Protein AF-A0A3M1G392-F1 (afdb_monomer_lite)

Foldseek 3Di:
DLVVCLCLQLPPVPPCNVVSNVVSVVCVVVVVVLVVVLVVQCVVVVHNVRSVVSVVVVVVVVVVVVVVSVVVVVVVVPDDDD

Sequence (82 aa):
MFPTIYGIGLYGLGDDMKIGGAGLVMAVVGGAVLTGVQGIVSDMTGDIHHAFLVPALCFVIVAAFGFFADRRRLQGMSGPSQ

Structure (mmCIF, N/CA/C/O backbone):
data_AF-A0A3M1G392-F1
#
_entry.id   AF-A0A3M1G392-F1
#
loop_
_atom_site.group_PDB
_atom_site.id
_atom_site.type_symbol
_atom_site.label_atom_id
_atom_site.label_alt_id
_atom_site.label_comp_id
_atom_site.label_asym_id
_atom_site.label_entity_id
_atom_site.label_seq_id
_atom_site.pdbx_PDB_ins_code
_atom_site.Cartn_x
_atom_site.Cartn_y
_atom_site.Cartn_z
_atom_site.occupancy
_atom_site.B_iso_or_equiv
_atom_site.auth_seq_id
_atom_site.auth_comp_id
_atom_site.auth_asym_id
_atom_site.auth_atom_id
_atom_site.pdbx_PDB_model_num
ATOM 1 N N . MET A 1 1 ? -4.707 6.686 -1.275 1.00 80.56 1 MET A N 1
ATOM 2 C CA . MET A 1 1 ? -5.328 5.392 -0.899 1.00 80.56 1 MET A CA 1
ATOM 3 C C . MET A 1 1 ? -4.898 4.874 0.474 1.00 80.56 1 MET A C 1
ATOM 5 O O . MET A 1 1 ? -5.738 4.279 1.134 1.00 80.56 1 MET A O 1
ATOM 9 N N . PHE A 1 2 ? -3.672 5.136 0.955 1.00 84.75 2 PHE A N 1
ATOM 10 C CA . PHE A 1 2 ? -3.223 4.642 2.269 1.00 84.75 2 PHE A CA 1
ATOM 11 C C . PHE A 1 2 ? -4.142 5.009 3.459 1.00 84.75 2 PHE A C 1
ATOM 13 O O . PHE A 1 2 ? -4.532 4.085 4.165 1.00 84.75 2 PHE A O 1
ATOM 20 N N . PRO A 1 3 ? -4.605 6.266 3.656 1.00 89.62 3 PRO A N 1
ATOM 21 C CA . PRO A 1 3 ? -5.480 6.595 4.792 1.00 89.62 3 PRO A CA 1
ATOM 22 C C . PRO A 1 3 ? -6.819 5.847 4.767 1.00 89.62 3 PRO A C 1
ATOM 24 O O . PRO A 1 3 ? -7.334 5.447 5.805 1.00 89.62 3 PRO A O 1
ATOM 27 N N . THR A 1 4 ? -7.372 5.617 3.573 1.00 91.31 4 THR A N 1
ATOM 28 C CA . THR A 1 4 ? -8.628 4.881 3.380 1.00 91.31 4 THR A CA 1
ATOM 29 C C . THR A 1 4 ? -8.455 3.394 3.680 1.00 91.31 4 THR A C 1
ATOM 31 O O . THR A 1 4 ? -9.266 2.825 4.399 1.00 91.31 4 THR A O 1
ATOM 34 N N . ILE A 1 5 ? -7.383 2.771 3.176 1.00 91.44 5 ILE A N 1
ATOM 35 C CA . ILE A 1 5 ? -7.053 1.365 3.463 1.00 91.44 5 ILE A CA 1
ATOM 36 C C . ILE A 1 5 ? -6.777 1.182 4.955 1.00 91.44 5 ILE A C 1
ATOM 38 O O . ILE A 1 5 ? -7.269 0.229 5.546 1.00 91.44 5 ILE A O 1
ATOM 42 N N . TYR A 1 6 ? -6.051 2.118 5.569 1.00 92.31 6 TYR A N 1
ATOM 43 C CA . TYR A 1 6 ? -5.754 2.100 6.996 1.00 92.31 6 TYR A CA 1
ATOM 44 C C . TYR A 1 6 ? -7.028 2.222 7.840 1.00 92.31 6 TYR A C 1
ATOM 46 O O . TYR A 1 6 ? -7.261 1.414 8.732 1.00 92.31 6 TYR A O 1
ATOM 54 N N . GLY A 1 7 ? -7.905 3.173 7.506 1.00 90.69 7 GLY A N 1
ATOM 55 C CA . GLY A 1 7 ? -9.183 3.347 8.195 1.00 90.69 7 GLY A CA 1
ATOM 56 C C . GLY A 1 7 ? -10.119 2.144 8.053 1.00 90.69 7 GLY A C 1
ATOM 57 O O . GLY A 1 7 ? -10.721 1.727 9.034 1.00 90.69 7 GLY A O 1
ATOM 58 N N . ILE A 1 8 ? -10.223 1.560 6.854 1.00 90.75 8 ILE A N 1
ATOM 59 C CA . ILE A 1 8 ? -11.049 0.367 6.607 1.00 90.75 8 ILE A CA 1
ATOM 60 C C . ILE A 1 8 ? -10.446 -0.870 7.284 1.00 90.75 8 ILE A C 1
ATOM 62 O O . ILE A 1 8 ? -11.173 -1.635 7.906 1.00 90.75 8 ILE A O 1
ATOM 66 N N . GLY A 1 9 ? -9.133 -1.073 7.169 1.00 89.19 9 GLY A N 1
ATOM 67 C CA . GLY A 1 9 ? -8.441 -2.259 7.678 1.00 89.19 9 GLY A CA 1
ATOM 68 C C . GLY A 1 9 ? -8.398 -2.351 9.202 1.00 89.19 9 GLY A C 1
ATOM 69 O O . GLY A 1 9 ? -8.266 -3.448 9.733 1.00 89.19 9 GLY A O 1
ATOM 70 N N . LEU A 1 10 ? -8.535 -1.221 9.902 1.00 91.75 10 LEU A N 1
ATOM 71 C CA . LEU A 1 10 ? -8.585 -1.168 11.367 1.00 91.75 10 LEU A CA 1
ATOM 72 C C . LEU A 1 10 ? -9.998 -1.021 11.936 1.00 91.75 10 LEU A C 1
ATOM 74 O O . LEU A 1 10 ? -10.176 -1.021 13.156 1.00 91.75 10 LEU A O 1
ATOM 78 N N . TYR A 1 11 ? -11.009 -0.878 11.081 1.00 88.62 11 TYR A N 1
ATOM 79 C CA . TYR A 1 11 ? -12.384 -0.722 11.530 1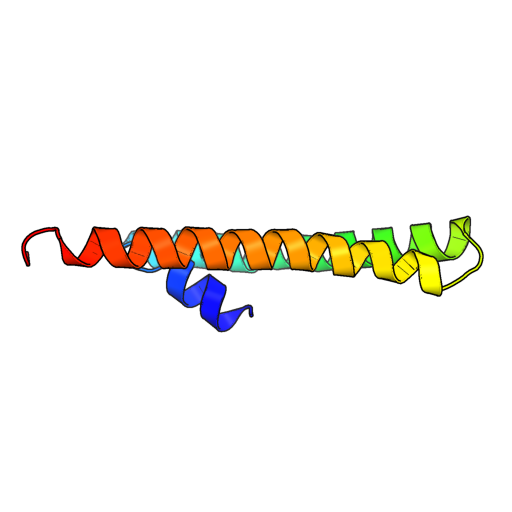.00 88.62 11 TYR A CA 1
ATOM 80 C C . TYR A 1 11 ? -12.875 -1.996 12.235 1.00 88.62 11 TYR A C 1
ATOM 82 O O . TYR A 1 11 ? -12.797 -3.087 11.677 1.00 88.62 11 TYR A O 1
ATOM 90 N N . GLY A 1 12 ? -13.394 -1.852 13.459 1.00 85.81 12 GLY A N 1
ATOM 91 C CA . GLY A 1 12 ? -13.930 -2.968 14.249 1.00 85.81 12 GLY A CA 1
ATOM 92 C C . GLY A 1 12 ? -12.883 -3.852 14.940 1.00 85.81 12 GLY A C 1
ATOM 93 O O . GLY A 1 12 ? -13.255 -4.878 15.497 1.00 85.81 12 GLY A O 1
ATOM 94 N N . LEU A 1 13 ? -11.598 -3.470 14.930 1.00 86.94 13 LEU A N 1
ATOM 95 C CA . LEU A 1 13 ? -10.508 -4.291 15.479 1.00 86.94 13 LEU A CA 1
ATOM 96 C C . LEU A 1 13 ? -10.309 -4.161 17.005 1.00 86.94 13 LEU A C 1
ATOM 98 O O . LEU A 1 13 ? -9.552 -4.931 17.582 1.00 86.94 13 LEU A O 1
ATOM 102 N N . GLY A 1 14 ? -10.970 -3.202 17.665 1.00 90.56 14 GLY A N 1
ATOM 103 C CA . GLY A 1 14 ? -10.887 -3.021 19.122 1.00 90.56 14 GLY A CA 1
ATOM 104 C C . GLY A 1 14 ? -9.445 -2.884 19.630 1.00 90.56 14 GLY A C 1
ATOM 105 O O . GLY A 1 14 ? -8.665 -2.097 19.087 1.00 90.56 14 GLY A O 1
ATOM 106 N N . ASP A 1 15 ? -9.088 -3.673 20.644 1.00 93.31 15 ASP A N 1
ATOM 107 C CA . ASP A 1 15 ? -7.758 -3.671 21.275 1.00 93.31 15 ASP A CA 1
ATOM 108 C C . ASP A 1 15 ? -6.626 -4.083 20.312 1.00 93.31 15 ASP A C 1
ATOM 110 O O . ASP A 1 15 ? -5.488 -3.617 20.439 1.00 93.31 15 ASP A O 1
ATOM 114 N N . ASP A 1 16 ? -6.939 -4.870 19.278 1.00 94.06 16 ASP A N 1
ATOM 115 C CA . ASP A 1 16 ? -5.970 -5.320 18.273 1.00 94.06 16 ASP A CA 1
ATOM 116 C C . ASP A 1 16 ? -5.624 -4.234 17.241 1.00 94.06 16 ASP A C 1
ATOM 118 O O . ASP A 1 16 ? -4.713 -4.402 16.424 1.00 94.06 16 ASP A O 1
ATOM 122 N N . MET A 1 17 ? -6.279 -3.067 17.283 1.00 94.19 17 MET A N 1
ATOM 123 C CA . MET A 1 17 ? -5.998 -1.946 16.377 1.00 94.19 17 MET A CA 1
ATOM 124 C C . MET A 1 17 ? -4.516 -1.551 16.375 1.00 94.19 17 MET A C 1
ATOM 126 O O . MET A 1 17 ? -3.964 -1.181 15.337 1.00 94.19 17 MET A O 1
ATOM 130 N N . LYS A 1 18 ? -3.849 -1.651 17.528 1.00 93.44 18 LYS A N 1
ATOM 131 C CA . LYS A 1 18 ? -2.447 -1.252 17.685 1.00 93.44 18 LYS A CA 1
ATOM 132 C C . LYS A 1 18 ? -1.498 -2.198 16.944 1.00 93.44 18 LYS A C 1
ATOM 134 O O . LYS A 1 18 ? -0.557 -1.729 16.302 1.00 93.44 18 LYS A O 1
ATOM 139 N N . ILE A 1 19 ? -1.761 -3.507 16.987 1.00 95.88 19 ILE A N 1
ATOM 140 C CA . ILE A 1 19 ? -0.953 -4.504 16.271 1.00 95.88 19 ILE A CA 1
ATOM 141 C C . ILE A 1 19 ? -1.325 -4.571 14.786 1.00 95.88 19 ILE A C 1
ATOM 143 O O . ILE A 1 19 ? -0.435 -4.632 13.938 1.00 95.88 19 ILE A O 1
ATOM 147 N N . GLY A 1 20 ? -2.614 -4.432 14.456 1.00 93.88 20 GLY A N 1
ATOM 148 C CA . GLY A 1 20 ? -3.082 -4.311 13.075 1.00 93.88 20 GLY A CA 1
ATOM 149 C C . GLY A 1 20 ? -2.490 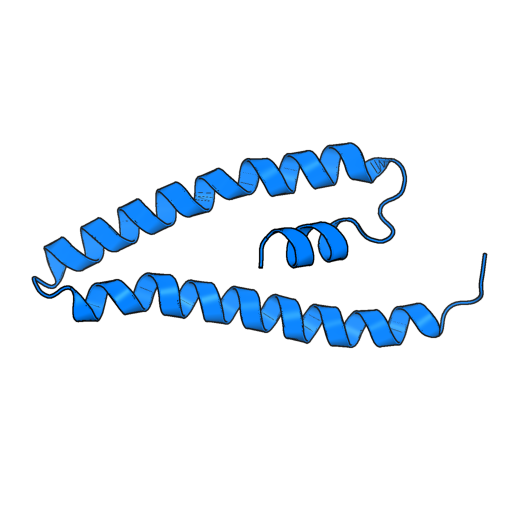-3.087 12.372 1.00 93.88 20 GLY A C 1
ATOM 150 O O . GLY A 1 20 ? -1.998 -3.188 11.248 1.00 93.88 20 GLY A O 1
ATOM 151 N N . GLY A 1 21 ? -2.452 -1.939 13.055 1.00 95.06 21 GLY A N 1
ATOM 152 C CA . GLY A 1 21 ? -1.860 -0.707 12.534 1.00 95.06 21 GLY A CA 1
ATOM 153 C C . GLY A 1 21 ? -0.358 -0.844 12.293 1.00 95.06 21 GLY A C 1
ATOM 154 O O . GLY A 1 21 ? 0.133 -0.454 11.234 1.00 95.06 21 GLY A O 1
ATOM 155 N N . ALA A 1 22 ? 0.365 -1.476 13.224 1.00 95.69 22 ALA A N 1
ATOM 156 C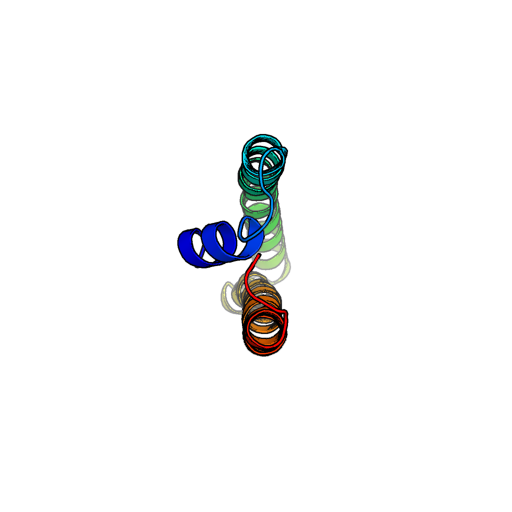 CA . ALA A 1 22 ? 1.786 -1.772 13.051 1.00 95.69 22 ALA A CA 1
ATOM 157 C C . ALA A 1 22 ? 2.045 -2.674 11.830 1.00 95.69 22 ALA A C 1
ATOM 159 O O . ALA A 1 22 ? 2.961 -2.402 11.053 1.00 95.69 22 ALA A O 1
ATOM 160 N N . GLY A 1 23 ? 1.207 -3.692 11.607 1.00 95.62 23 GLY A N 1
ATOM 161 C CA . GLY A 1 23 ? 1.287 -4.555 10.425 1.00 95.62 23 GLY A CA 1
ATOM 162 C C . GLY A 1 23 ? 1.082 -3.793 9.111 1.00 95.62 23 GLY A C 1
ATOM 163 O O . GLY A 1 23 ? 1.861 -3.960 8.171 1.00 95.62 23 GLY A O 1
ATOM 164 N N . LEU A 1 24 ? 0.091 -2.897 9.056 1.00 94.31 24 LEU A N 1
ATOM 165 C CA . LEU A 1 24 ? -0.150 -2.045 7.884 1.00 94.31 24 LEU A CA 1
ATOM 166 C C . LEU A 1 24 ? 1.029 -1.107 7.588 1.00 94.31 24 LEU A C 1
ATOM 168 O O . LEU A 1 24 ? 1.353 -0.880 6.423 1.00 94.31 24 LEU A O 1
ATOM 172 N N . VAL A 1 25 ? 1.694 -0.582 8.620 1.00 94.12 25 VAL A N 1
ATOM 173 C CA . VAL A 1 25 ? 2.903 0.241 8.454 1.00 94.12 25 VAL A CA 1
ATOM 174 C C . VAL A 1 25 ? 4.086 -0.604 7.977 1.00 94.12 25 VAL A C 1
ATOM 176 O O . VAL A 1 25 ? 4.807 -0.183 7.076 1.00 94.12 25 VAL A O 1
ATOM 179 N N . MET A 1 26 ? 4.272 -1.817 8.504 1.00 95.12 26 MET A N 1
ATOM 180 C CA . MET A 1 26 ? 5.329 -2.724 8.031 1.00 95.12 26 MET A CA 1
ATOM 181 C C . MET A 1 26 ? 5.149 -3.100 6.554 1.00 95.12 26 MET A C 1
ATOM 183 O O . MET A 1 26 ? 6.132 -3.207 5.820 1.00 95.12 26 MET A O 1
ATOM 187 N N . ALA A 1 27 ? 3.904 -3.221 6.085 1.00 92.81 27 ALA A N 1
ATOM 188 C CA . ALA A 1 27 ? 3.600 -3.506 4.685 1.00 92.81 27 ALA A CA 1
ATOM 189 C C . ALA A 1 27 ? 4.103 -2.423 3.706 1.00 92.81 27 ALA A C 1
ATOM 191 O O . ALA A 1 27 ? 4.267 -2.712 2.520 1.00 92.81 27 ALA A O 1
ATOM 192 N N . VAL A 1 28 ? 4.426 -1.208 4.176 1.00 92.50 28 VAL A N 1
ATOM 193 C CA . VAL A 1 28 ? 5.030 -0.142 3.351 1.00 92.50 28 VAL A CA 1
ATOM 194 C C . VAL A 1 28 ? 6.363 -0.587 2.739 1.00 92.50 28 VAL A C 1
ATOM 196 O O . VAL A 1 28 ? 6.671 -0.196 1.613 1.00 92.50 28 VAL A O 1
ATOM 199 N N . VAL A 1 29 ? 7.112 -1.475 3.407 1.00 94.44 29 VAL A N 1
ATOM 200 C CA . VAL A 1 29 ? 8.344 -2.073 2.857 1.00 94.44 29 VAL A CA 1
ATOM 201 C C . VAL A 1 29 ? 8.079 -2.785 1.527 1.00 94.44 29 VAL A C 1
ATO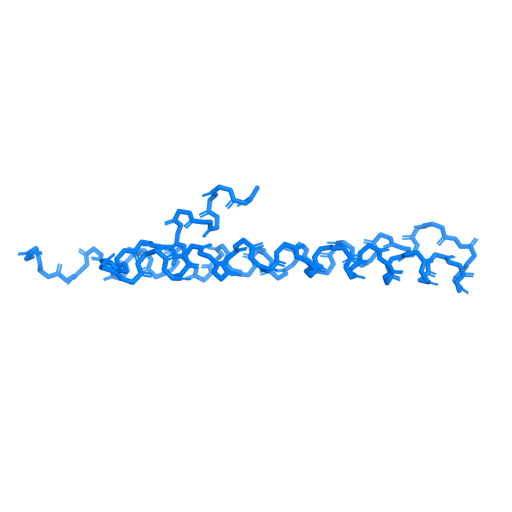M 203 O O . VAL A 1 29 ? 8.907 -2.721 0.620 1.00 94.44 29 VAL A O 1
ATOM 206 N N . GLY A 1 30 ? 6.897 -3.384 1.350 1.00 90.12 30 GLY A N 1
ATOM 207 C CA . GLY A 1 30 ? 6.494 -3.988 0.080 1.00 90.12 30 GLY A CA 1
ATOM 208 C C . GLY A 1 30 ? 6.481 -2.990 -1.083 1.00 90.12 30 GLY A C 1
ATOM 209 O O . GLY A 1 30 ? 6.841 -3.351 -2.199 1.00 90.12 30 GLY A O 1
ATOM 210 N N . GLY A 1 31 ? 6.168 -1.714 -0.831 1.00 90.44 31 GLY A N 1
ATOM 211 C CA . GLY A 1 31 ? 6.239 -0.655 -1.843 1.00 90.44 31 GLY A CA 1
ATOM 212 C C . GLY A 1 31 ? 7.666 -0.382 -2.332 1.00 90.44 31 GLY A C 1
ATOM 213 O O . GLY A 1 31 ? 7.882 -0.166 -3.527 1.00 90.44 31 GLY A O 1
ATOM 214 N N . ALA A 1 32 ? 8.658 -0.466 -1.441 1.00 93.38 32 ALA A N 1
ATOM 215 C CA . ALA A 1 32 ? 10.066 -0.343 -1.819 1.00 93.38 32 ALA A CA 1
ATOM 216 C C . ALA A 1 32 ? 10.513 -1.529 -2.689 1.00 93.38 32 ALA A C 1
ATOM 218 O O . ALA A 1 32 ? 11.181 -1.336 -3.704 1.00 93.38 32 ALA A O 1
ATOM 219 N N . VAL A 1 33 ? 10.068 -2.744 -2.347 1.00 94.94 33 VAL A N 1
ATOM 220 C CA . VAL A 1 33 ? 10.328 -3.951 -3.150 1.00 94.94 33 VAL A CA 1
ATOM 221 C C . VAL A 1 33 ? 9.705 -3.829 -4.543 1.00 94.94 33 VAL A C 1
ATOM 223 O O . VAL A 1 33 ? 10.385 -4.081 -5.535 1.00 94.94 33 VAL A O 1
ATOM 226 N N . LEU A 1 34 ? 8.449 -3.379 -4.641 1.00 93.38 34 LEU A N 1
ATOM 227 C CA . LEU A 1 34 ? 7.769 -3.167 -5.926 1.00 93.38 34 LEU A CA 1
ATOM 228 C C . LEU A 1 34 ? 8.472 -2.118 -6.795 1.00 93.38 34 LEU A C 1
ATOM 230 O O . LEU A 1 34 ? 8.573 -2.304 -8.004 1.00 93.38 34 LEU A O 1
ATOM 234 N N . THR A 1 35 ? 9.006 -1.055 -6.189 1.00 92.81 35 THR A N 1
ATOM 235 C CA . THR A 1 35 ? 9.813 -0.055 -6.909 1.00 92.81 35 THR A CA 1
ATOM 236 C C . THR A 1 35 ? 11.096 -0.675 -7.472 1.00 92.81 35 THR A C 1
ATOM 238 O O . THR A 1 35 ? 11.459 -0.405 -8.615 1.00 92.81 35 THR A O 1
ATOM 241 N N . GLY A 1 36 ? 11.753 -1.559 -6.712 1.00 93.44 36 GLY A N 1
ATOM 242 C CA . GLY A 1 36 ? 12.907 -2.324 -7.195 1.00 93.44 36 GLY A CA 1
ATOM 243 C C . GLY A 1 36 ? 12.556 -3.236 -8.374 1.00 93.44 36 GLY A C 1
ATOM 244 O O . GLY A 1 36 ? 13.257 -3.239 -9.383 1.00 93.44 36 GLY A O 1
ATOM 245 N N . VAL A 1 37 ? 11.426 -3.946 -8.292 1.00 92.94 37 VAL A N 1
ATOM 246 C CA . VAL A 1 37 ? 10.908 -4.766 -9.402 1.00 92.94 37 VAL A CA 1
ATOM 247 C C . VAL A 1 37 ? 10.610 -3.905 -10.628 1.00 92.94 37 VAL A C 1
ATOM 249 O O . VAL A 1 37 ? 10.972 -4.287 -11.735 1.00 92.94 37 VAL A O 1
ATOM 252 N N . GLN A 1 38 ? 10.004 -2.730 -10.451 1.00 92.12 38 GLN A N 1
ATOM 253 C CA . GLN A 1 38 ? 9.737 -1.798 -11.546 1.00 92.12 38 GLN A CA 1
ATOM 254 C C . GLN A 1 38 ? 11.028 -1.352 -12.250 1.00 92.12 38 GLN A C 1
ATOM 256 O O . GLN A 1 38 ? 11.051 -1.293 -13.478 1.00 92.12 38 GLN A O 1
ATOM 261 N N . GLY A 1 39 ? 12.097 -1.079 -11.493 1.00 91.62 39 GLY A N 1
ATOM 262 C CA . GLY A 1 39 ? 13.417 -0.761 -12.048 1.00 91.62 39 GLY A CA 1
ATOM 263 C C . GLY A 1 39 ? 13.988 -1.911 -12.877 1.00 91.62 39 GLY A C 1
ATOM 264 O O . GLY A 1 39 ? 14.345 -1.713 -14.032 1.00 91.62 39 GLY A O 1
ATOM 265 N N . ILE A 1 40 ? 13.954 -3.134 -12.340 1.00 91.88 40 ILE A N 1
ATOM 266 C CA . ILE A 1 40 ? 14.414 -4.333 -13.060 1.00 91.88 40 ILE A CA 1
ATOM 267 C C . ILE A 1 40 ? 13.612 -4.550 -14.349 1.00 91.88 40 ILE A C 1
ATOM 269 O O . ILE A 1 40 ? 14.193 -4.844 -15.390 1.00 91.88 40 ILE A O 1
ATOM 273 N N . VAL A 1 41 ? 12.285 -4.392 -14.298 1.00 89.38 41 VAL A N 1
ATOM 274 C CA . VAL A 1 41 ? 11.430 -4.509 -15.489 1.00 89.38 41 VAL A CA 1
ATOM 275 C C . VAL A 1 41 ? 11.829 -3.464 -16.526 1.00 89.38 41 VAL A C 1
ATOM 277 O O . VAL A 1 41 ? 12.015 -3.835 -17.678 1.00 89.38 41 VAL A O 1
ATOM 280 N N . SER A 1 42 ? 12.033 -2.206 -16.119 1.00 91.38 42 SER A N 1
ATOM 281 C CA . SER A 1 42 ? 12.492 -1.130 -17.007 1.00 91.38 42 SER A CA 1
ATOM 282 C C . SER A 1 42 ? 13.821 -1.465 -17.687 1.00 91.38 42 SER A C 1
ATOM 284 O O . SER A 1 42 ? 13.954 -1.287 -18.898 1.00 91.38 42 SER A O 1
ATOM 286 N N . ASP A 1 43 ? 14.790 -1.969 -16.922 1.00 89.00 43 ASP A N 1
ATOM 287 C CA . ASP A 1 43 ? 16.123 -2.300 -17.429 1.00 89.00 43 ASP A CA 1
ATOM 288 C C . ASP A 1 43 ? 16.088 -3.503 -18.386 1.00 89.00 43 ASP A C 1
ATOM 290 O O . ASP A 1 43 ? 16.814 -3.529 -19.378 1.00 89.00 43 ASP A O 1
ATOM 294 N N . MET A 1 44 ? 15.217 -4.486 -18.129 1.00 88.38 44 MET A N 1
ATOM 295 C CA . MET A 1 44 ? 15.056 -5.671 -18.980 1.00 88.38 44 MET A CA 1
ATOM 296 C C . MET A 1 44 ? 1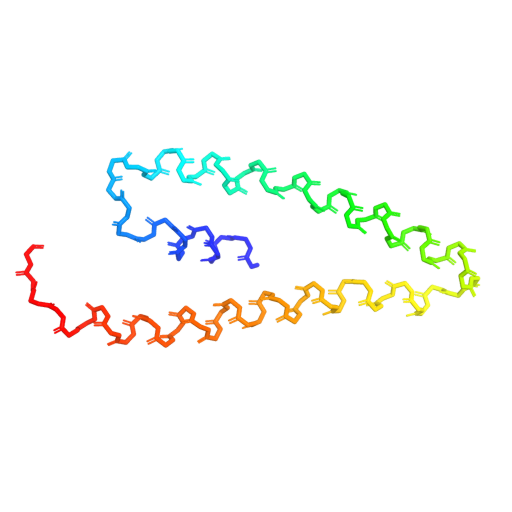4.304 -5.383 -20.283 1.00 88.38 44 MET A C 1
ATOM 298 O O . MET A 1 44 ? 14.635 -5.971 -21.312 1.00 88.38 44 MET A O 1
ATOM 302 N N . THR A 1 45 ? 13.286 -4.516 -20.263 1.00 83.00 45 THR A N 1
ATOM 303 C CA . THR A 1 45 ? 12.519 -4.173 -21.473 1.00 83.00 45 THR A CA 1
ATOM 304 C C . THR A 1 45 ? 13.164 -3.071 -22.304 1.00 83.00 45 THR A C 1
ATOM 306 O O . THR A 1 45 ? 12.803 -2.919 -23.468 1.00 83.00 45 THR A O 1
ATOM 309 N N . GLY A 1 46 ? 14.089 -2.290 -21.735 1.00 79.44 46 GLY A N 1
ATOM 310 C CA . GLY A 1 46 ? 14.727 -1.152 -22.409 1.00 79.44 46 GLY A CA 1
ATOM 311 C C . GLY A 1 46 ? 13.768 0.004 -22.734 1.00 79.44 46 GLY A C 1
ATOM 312 O O . GLY A 1 46 ? 14.160 0.966 -23.389 1.00 79.44 46 GLY A O 1
ATOM 313 N N . ASP A 1 47 ? 12.516 -0.088 -22.276 1.00 79.50 47 ASP A N 1
ATOM 314 C CA . ASP A 1 47 ? 11.438 0.876 -22.482 1.00 79.50 47 ASP A CA 1
ATOM 315 C C . ASP A 1 47 ? 10.664 1.059 -21.169 1.00 79.50 47 ASP A C 1
ATOM 317 O O . ASP A 1 47 ? 10.169 0.097 -20.568 1.00 79.50 47 ASP A O 1
ATOM 321 N N . ILE A 1 48 ? 10.541 2.318 -20.750 1.00 84.38 48 ILE A N 1
ATOM 322 C CA . ILE A 1 48 ? 9.865 2.743 -19.525 1.00 84.38 48 ILE A CA 1
ATOM 323 C C . ILE A 1 48 ? 8.355 2.475 -19.573 1.00 84.38 48 ILE A C 1
ATOM 325 O O . ILE A 1 48 ? 7.725 2.304 -18.530 1.00 84.38 48 ILE A O 1
ATOM 329 N N . HIS A 1 49 ? 7.755 2.398 -20.766 1.00 88.19 49 HIS A N 1
ATOM 330 C CA . HIS A 1 49 ? 6.322 2.143 -20.911 1.00 88.19 49 HIS A CA 1
ATOM 331 C C . HIS A 1 49 ? 5.911 0.805 -20.296 1.00 88.19 49 HIS A C 1
ATOM 333 O O . HIS A 1 49 ? 4.870 0.712 -19.644 1.00 88.19 49 HIS A O 1
ATOM 339 N N . HIS A 1 50 ? 6.754 -0.217 -20.435 1.00 84.31 50 HIS A N 1
ATOM 340 C CA . HIS A 1 50 ? 6.490 -1.537 -19.871 1.00 84.31 50 HIS A CA 1
ATOM 341 C C . HIS 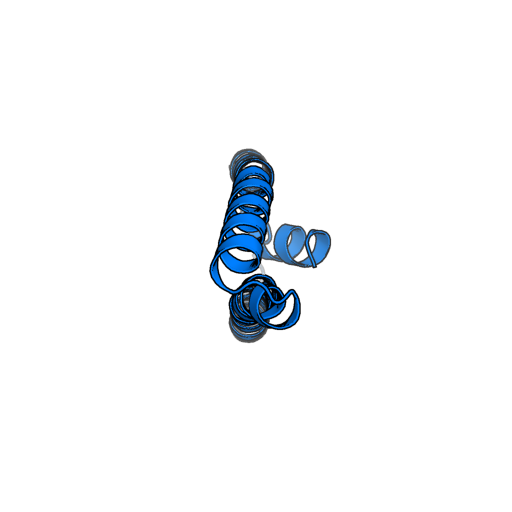A 1 50 ? 6.653 -1.554 -18.348 1.00 84.31 50 HIS A C 1
ATOM 343 O O . HIS A 1 50 ? 5.952 -2.299 -17.666 1.00 84.31 50 HIS A O 1
ATOM 349 N N . ALA A 1 51 ? 7.491 -0.680 -17.786 1.00 89.12 51 ALA A N 1
ATOM 350 C CA . ALA A 1 51 ? 7.637 -0.552 -16.341 1.00 89.12 51 ALA A CA 1
ATOM 351 C C . ALA A 1 51 ? 6.330 -0.094 -15.665 1.00 89.12 51 ALA A C 1
ATOM 353 O O . ALA A 1 51 ? 6.061 -0.494 -14.534 1.00 89.12 51 ALA A O 1
ATOM 354 N N . PHE A 1 52 ? 5.462 0.653 -16.365 1.00 91.38 52 PHE A N 1
ATOM 355 C CA . PHE A 1 52 ? 4.155 1.073 -15.840 1.00 91.38 52 PHE A CA 1
ATOM 356 C C . PHE A 1 52 ? 3.147 -0.071 -15.646 1.00 91.38 52 PHE A C 1
ATOM 358 O O . PHE A 1 52 ? 2.168 0.109 -14.918 1.00 91.38 52 PHE A O 1
ATOM 365 N N . LEU A 1 53 ? 3.386 -1.265 -16.203 1.00 90.69 53 LEU A N 1
ATOM 366 C CA . LEU A 1 53 ? 2.565 -2.445 -15.901 1.00 90.69 53 LEU A CA 1
ATOM 367 C C . LEU A 1 53 ? 2.656 -2.848 -14.425 1.00 90.69 53 LEU A C 1
ATOM 369 O O . LEU A 1 53 ? 1.662 -3.294 -13.852 1.00 90.69 53 LEU A O 1
ATOM 373 N N . VAL A 1 54 ? 3.816 -2.650 -13.792 1.00 92.00 54 VAL A N 1
ATOM 374 C CA . VAL A 1 54 ? 4.040 -2.987 -12.378 1.00 92.00 54 VAL A CA 1
ATOM 375 C C . VAL A 1 54 ? 3.118 -2.179 -11.445 1.00 92.00 54 VAL A C 1
ATOM 377 O O . VAL A 1 54 ? 2.343 -2.792 -10.701 1.00 92.00 54 VAL A O 1
ATOM 380 N N . PRO A 1 55 ? 3.102 -0.830 -11.481 1.00 92.56 55 PRO A N 1
ATOM 381 C CA . PRO A 1 55 ? 2.184 -0.045 -10.664 1.00 92.56 55 PRO A CA 1
ATOM 382 C C . PRO A 1 55 ? 0.725 -0.216 -11.106 1.00 92.56 55 PRO A C 1
ATOM 384 O O . PRO A 1 55 ? -0.158 -0.206 -10.248 1.00 92.56 55 PRO A O 1
ATOM 387 N N . ALA A 1 56 ? 0.447 -0.439 -12.398 1.00 94.12 56 ALA A N 1
ATOM 388 C CA . ALA A 1 56 ? -0.911 -0.712 -12.871 1.00 94.12 56 ALA A CA 1
ATOM 389 C C . ALA A 1 56 ? -1.500 -1.978 -12.225 1.00 94.12 56 ALA A C 1
ATOM 391 O O . ALA A 1 56 ? -2.616 -1.942 -11.703 1.00 94.12 56 ALA A O 1
ATOM 392 N N . LEU A 1 57 ? -0.735 -3.072 -12.173 1.00 94.56 57 LEU A N 1
ATOM 393 C CA . LEU A 1 57 ? -1.148 -4.304 -11.499 1.00 94.56 57 LEU A CA 1
ATOM 394 C C . LEU A 1 57 ? -1.364 -4.083 -9.994 1.00 94.56 57 LEU A C 1
ATOM 396 O O . LEU A 1 57 ? -2.341 -4.572 -9.425 1.00 94.56 57 LEU A O 1
ATOM 400 N N . CYS A 1 58 ? -0.497 -3.298 -9.351 1.00 93.00 58 CYS A N 1
ATOM 401 C CA . CYS A 1 58 ? -0.659 -2.953 -7.941 1.00 93.00 58 CYS A CA 1
ATOM 402 C C . CYS A 1 58 ? -1.970 -2.185 -7.689 1.00 93.00 58 CYS A C 1
ATOM 404 O O . CYS A 1 58 ? -2.680 -2.462 -6.719 1.00 93.00 58 CYS A O 1
ATOM 406 N N . PHE A 1 59 ? -2.344 -1.264 -8.584 1.00 93.69 59 PHE A N 1
ATOM 407 C CA . PHE A 1 59 ? -3.621 -0.557 -8.490 1.00 93.69 59 PHE A CA 1
ATOM 408 C C . PHE A 1 59 ? -4.832 -1.464 -8.698 1.00 93.69 59 PHE A C 1
ATOM 410 O O . PHE A 1 59 ? -5.840 -1.250 -8.028 1.00 93.69 59 PHE A O 1
ATOM 417 N N . VAL A 1 60 ? -4.748 -2.498 -9.541 1.00 95.94 60 VAL A N 1
ATOM 418 C CA . VAL A 1 60 ? -5.826 -3.496 -9.680 1.00 95.94 60 VAL A CA 1
ATOM 419 C C . VAL A 1 60 ? -6.093 -4.200 -8.346 1.00 95.94 60 VAL A C 1
ATOM 421 O O . VAL A 1 60 ? -7.250 -4.349 -7.952 1.00 95.94 60 VAL A O 1
ATOM 424 N N . ILE A 1 61 ? -5.043 -4.565 -7.605 1.00 93.31 61 ILE A N 1
ATOM 425 C CA . ILE A 1 61 ? -5.179 -5.185 -6.276 1.00 93.31 61 ILE A CA 1
ATOM 426 C C . ILE A 1 61 ? -5.841 -4.215 -5.289 1.00 93.31 61 ILE A C 1
ATOM 428 O O . ILE A 1 61 ? -6.756 -4.600 -4.559 1.00 93.31 61 ILE A O 1
ATOM 432 N N . VAL A 1 62 ? -5.433 -2.942 -5.285 1.00 92.69 62 VAL A N 1
ATOM 433 C CA . VAL A 1 62 ? -6.046 -1.930 -4.409 1.00 92.69 62 VAL A CA 1
ATOM 434 C C . VAL A 1 62 ? -7.507 -1.661 -4.785 1.00 92.69 62 VAL A C 1
ATOM 436 O O . VAL A 1 62 ? -8.354 -1.520 -3.902 1.00 92.69 62 VAL A O 1
ATOM 439 N N . ALA A 1 63 ? -7.827 -1.623 -6.078 1.00 93.00 63 ALA A N 1
ATOM 440 C CA . ALA A 1 63 ? -9.194 -1.468 -6.561 1.00 93.00 63 ALA A CA 1
ATOM 441 C C . ALA A 1 63 ? -10.072 -2.653 -6.133 1.00 93.00 63 ALA A C 1
ATOM 443 O O . ALA A 1 63 ? -11.180 -2.446 -5.638 1.00 93.00 63 ALA A O 1
ATOM 444 N N . ALA A 1 64 ? -9.553 -3.881 -6.235 1.00 92.88 64 ALA A N 1
ATOM 445 C CA . ALA A 1 64 ? -10.225 -5.070 -5.727 1.00 92.88 64 ALA A CA 1
ATOM 446 C C . ALA A 1 64 ? -10.463 -4.964 -4.213 1.00 92.88 64 ALA A C 1
ATOM 448 O O . ALA A 1 64 ? -11.592 -5.162 -3.768 1.00 92.88 64 ALA A O 1
ATOM 449 N N . PHE A 1 65 ? -9.452 -4.576 -3.426 1.00 91.81 65 PHE A N 1
ATOM 450 C CA . PHE A 1 65 ? -9.617 -4.341 -1.987 1.00 91.81 65 PHE A CA 1
ATOM 451 C C . PHE A 1 65 ? -10.753 -3.351 -1.695 1.00 91.81 65 PHE A C 1
ATOM 453 O O . PHE A 1 65 ? -11.624 -3.654 -0.882 1.00 91.81 65 PHE A O 1
ATOM 460 N N . GLY A 1 66 ? -10.789 -2.207 -2.387 1.00 90.12 66 GLY A N 1
ATOM 461 C CA . GLY A 1 66 ? -11.850 -1.209 -2.228 1.00 90.12 66 GLY A CA 1
ATOM 462 C C . GLY A 1 66 ? -13.239 -1.755 -2.568 1.00 90.12 66 GLY A C 1
ATOM 463 O O . GLY A 1 66 ? -14.176 -1.578 -1.793 1.00 90.12 66 GLY A O 1
ATOM 464 N N . PHE A 1 67 ? -13.362 -2.483 -3.679 1.00 90.38 67 PHE A N 1
ATOM 465 C CA . PHE A 1 67 ? -14.622 -3.090 -4.114 1.00 90.38 67 PHE A CA 1
ATOM 466 C C . PHE A 1 67 ? -15.128 -4.170 -3.144 1.00 90.38 67 PHE A C 1
ATOM 468 O O . PHE A 1 67 ? -16.319 -4.241 -2.836 1.00 90.38 67 PHE A O 1
ATOM 475 N N . PHE A 1 68 ? -14.228 -5.005 -2.617 1.00 88.31 68 PHE A N 1
ATOM 476 C CA . PHE A 1 68 ? -14.574 -6.002 -1.603 1.00 88.31 68 PHE A CA 1
ATOM 477 C C . PHE A 1 68 ? -14.907 -5.362 -0.251 1.00 88.31 68 PHE A C 1
ATOM 479 O O . PHE A 1 68 ? -15.803 -5.845 0.442 1.00 88.31 68 PHE A O 1
ATOM 486 N N . ALA A 1 69 ? -14.211 -4.293 0.134 1.00 85.56 69 ALA A N 1
ATOM 487 C CA . ALA A 1 69 ? -14.466 -3.576 1.379 1.00 85.56 69 ALA A CA 1
ATOM 488 C C . ALA A 1 69 ? -15.827 -2.865 1.375 1.00 85.56 69 ALA A C 1
ATOM 490 O O . ALA A 1 69 ? -16.552 -2.947 2.365 1.00 85.56 69 ALA A O 1
ATOM 491 N N . ASP A 1 70 ? -16.204 -2.230 0.262 1.00 73.69 70 ASP A N 1
ATOM 492 C CA . ASP A 1 70 ? -17.512 -1.587 0.087 1.00 73.69 70 ASP A CA 1
ATOM 493 C C . ASP A 1 70 ? -18.666 -2.588 0.269 1.00 73.69 70 ASP A C 1
ATOM 495 O O . ASP A 1 70 ? -19.582 -2.371 1.067 1.00 73.69 70 ASP A O 1
ATOM 499 N N . ARG A 1 71 ? -18.547 -3.773 -0.348 1.00 69.75 71 ARG A N 1
ATOM 500 C CA . ARG A 1 71 ? -19.525 -4.862 -0.186 1.00 69.75 71 ARG A CA 1
ATOM 501 C C . ARG A 1 71 ? -19.657 -5.359 1.255 1.00 69.75 71 ARG A C 1
ATOM 503 O O . ARG A 1 71 ? -20.756 -5.734 1.658 1.00 69.75 71 ARG A O 1
ATOM 510 N N . ARG A 1 72 ? -18.577 -5.356 2.045 1.00 67.31 72 ARG A N 1
ATOM 511 C CA . ARG A 1 72 ? -18.629 -5.750 3.467 1.00 67.31 72 ARG A CA 1
ATOM 512 C C . ARG A 1 72 ? -19.186 -4.653 4.369 1.00 67.31 72 ARG A C 1
ATOM 514 O O . ARG A 1 72 ? -19.828 -4.966 5.369 1.00 67.31 72 ARG A O 1
ATOM 521 N N . ARG A 1 73 ? -19.006 -3.377 4.012 1.00 62.81 73 ARG A N 1
ATOM 522 C CA . ARG A 1 73 ? -19.571 -2.244 4.763 1.00 62.81 73 ARG A CA 1
ATOM 523 C C . ARG A 1 73 ? -21.104 -2.287 4.801 1.00 62.81 73 ARG A C 1
ATOM 525 O O . ARG A 1 73 ? -21.688 -1.962 5.828 1.00 62.81 73 ARG A O 1
ATOM 532 N N . LEU A 1 74 ? -21.742 -2.779 3.735 1.00 52.75 74 LEU A N 1
ATOM 533 C CA . LEU A 1 74 ? -23.194 -3.008 3.681 1.00 52.75 74 LEU A CA 1
ATOM 534 C C . LEU A 1 74 ? -23.672 -4.152 4.595 1.00 52.75 74 LEU A C 1
ATOM 536 O O . LEU A 1 74 ? -24.805 -4.121 5.062 1.00 52.75 74 LEU A O 1
ATOM 540 N N . GLN A 1 75 ? -22.820 -5.136 4.893 1.00 54.66 75 GLN A N 1
ATOM 541 C CA . GLN A 1 75 ? -23.168 -6.260 5.773 1.00 54.66 75 GLN A CA 1
ATOM 542 C C . GLN A 1 75 ? -23.046 -5.887 7.262 1.00 54.66 75 GLN A C 1
ATOM 544 O O . GLN A 1 75 ? -23.835 -6.358 8.082 1.00 54.66 75 GLN A O 1
ATOM 549 N N . GLY A 1 76 ? -22.129 -4.977 7.612 1.00 53.03 76 GLY A N 1
ATOM 550 C CA . GLY A 1 76 ? -21.949 -4.478 8.983 1.00 53.03 76 GLY A CA 1
ATOM 551 C C . GLY A 1 76 ? -23.082 -3.582 9.505 1.00 53.03 76 GLY A C 1
ATOM 552 O O . GLY A 1 76 ? -23.223 -3.442 10.712 1.00 53.03 76 GLY A O 1
ATOM 553 N N . MET A 1 77 ? -23.927 -3.024 8.628 1.00 51.06 77 MET A N 1
ATOM 554 C CA . MET A 1 77 ? -25.121 -2.250 9.026 1.00 51.06 77 MET A CA 1
ATOM 555 C C . MET A 1 77 ? -26.361 -3.123 9.297 1.00 51.06 77 MET A C 1
ATOM 557 O O . MET A 1 77 ? -27.418 -2.592 9.623 1.00 51.06 77 MET A O 1
ATOM 561 N N . SER A 1 78 ? -26.255 -4.450 9.141 1.00 52.84 78 SER A N 1
ATOM 562 C CA . SER A 1 78 ? -27.348 -5.406 9.396 1.00 52.84 78 SER A CA 1
ATOM 563 C C . SER A 1 78 ? -27.162 -6.252 10.666 1.00 52.84 78 SER A C 1
ATOM 565 O O . SER A 1 78 ? -27.970 -7.138 10.935 1.00 52.84 78 SER A O 1
ATOM 567 N N . GLY A 1 79 ? -26.124 -5.976 11.465 1.00 52.00 79 GLY A N 1
ATOM 568 C CA . GLY A 1 79 ? -25.930 -6.565 12.794 1.00 52.00 79 GLY A CA 1
ATOM 569 C C . GLY A 1 79 ? -26.419 -5.613 13.893 1.00 52.00 79 GLY A C 1
ATOM 570 O O . GLY A 1 79 ? -26.174 -4.412 13.776 1.00 52.00 79 GLY A O 1
ATOM 571 N N . PRO A 1 80 ? -27.128 -6.101 14.930 1.00 47.31 80 PRO A N 1
ATOM 572 C CA . PRO A 1 80 ? -27.720 -5.246 15.951 1.00 47.31 80 PRO A CA 1
ATOM 573 C C . PRO A 1 80 ? -26.647 -4.442 16.685 1.00 47.31 80 PRO A C 1
ATOM 575 O O . PRO A 1 80 ? -25.616 -4.981 17.081 1.00 47.31 80 PRO A O 1
ATOM 578 N N . SER A 1 81 ? -26.940 -3.156 16.872 1.00 53.91 81 SER A N 1
ATOM 579 C CA . SER A 1 81 ? -26.231 -2.236 17.755 1.00 53.91 81 SER A CA 1
ATOM 580 C C . SER A 1 81 ? -26.005 -2.872 19.130 1.00 53.91 81 SER A C 1
ATOM 582 O O . SER A 1 81 ? -26.956 -3.014 19.904 1.00 53.91 81 SER A O 1
ATOM 584 N N . GLN A 1 82 ? -24.759 -3.244 19.405 1.00 43.28 82 GLN A N 1
ATOM 585 C CA . GLN A 1 82 ? -24.203 -3.492 20.733 1.00 43.28 82 GLN A CA 1
ATOM 586 C C . GLN A 1 82 ? -22.988 -2.584 20.872 1.00 43.28 82 GLN A C 1
ATOM 588 O O . GLN A 1 82 ? -22.126 -2.637 19.964 1.00 43.28 82 GLN A O 1
#

Radius of gyration: 17.01 Å; chains: 1; bounding box: 44×13×44 Å

pLDDT: mean 85.52, std 13.52, range [43.28, 95.94]

Secondary structure (DSSP, 8-state):
-HHHHHHHHTTT-GGGHHHHHHHHHHTHHHHHHHHHHHHHHHHHHS-HHHHTHHHHHHHHHHHHHHHHHHHHHHHHTTS---